Protein AF-A0A947VSR6-F1 (afdb_monomer)

Foldseek 3Di:
DCVVLVDDPVVLVVLVVLPVVLDADADPVRDGDAALLSVLVSNQLSCCCPVVVDDSVVSNVVVVCCCPDPNNVVSVVVSVVSSVVSVVVVVVVVVVVVVCVVVVVVVVVVVVVVVVPDDDPDDDDD

Sequence (126 aa):
MERLLGLGEHVLRYWERELPILSPSRSPFGRREWSASDISLLLRVRHLVKDRGLGLSATMDRLIAERSGSGADAAASLSEVRAALVSAYFESRAIADSLCHRIEPRRIAAHNAITKTEVPLAGSER

Nearest PDB structures (foldseek):
  6jni-assembly4_G  TM=5.208E-01  e=2.216E-01  Pseudomonas putida
  6jyw-assembly1_B  TM=4.648E-01  e=4.182E-01  Pseudomonas putida
  6jyw-assembly1_A  TM=4.952E-01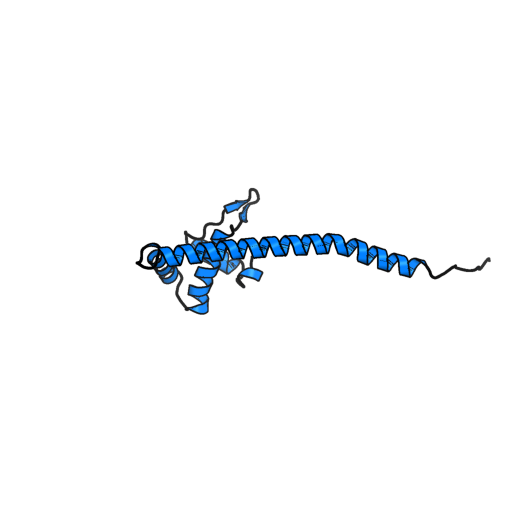  e=8.361E-01  Pseudomonas putida

Secondary structure (DSSP, 8-state):
-HHHHT--HHHHHHHHHH-TT--PEEPTTS-EE--HHHHHHHHHHHIIIIIS---HHHHHHHHHHHHHSTTHHHHHHHHHHHHHHHHHHHHHHHHHHHHHHHHHHHHHHHHHHHHTSS--------

Radius of gyration: 24.83 Å; Cα contacts (8 Å, |Δi|>4): 67; chains: 1; bounding box: 45×28×84 Å

pLDDT: mean 83.17, std 15.63, range [37.41, 95.81]

Mean predicted aligned error: 10.19 Å

Solvent-accessible surface area (backbone atoms only — not comparable to full-atom values): 7389 Å² total; per-residue (Å²): 108,42,85,81,71,76,44,57,69,71,56,53,56,50,45,36,70,77,36,75,88,53,66,61,50,68,44,98,85,72,45,81,42,74,50,44,60,55,49,35,50,49,54,51,50,46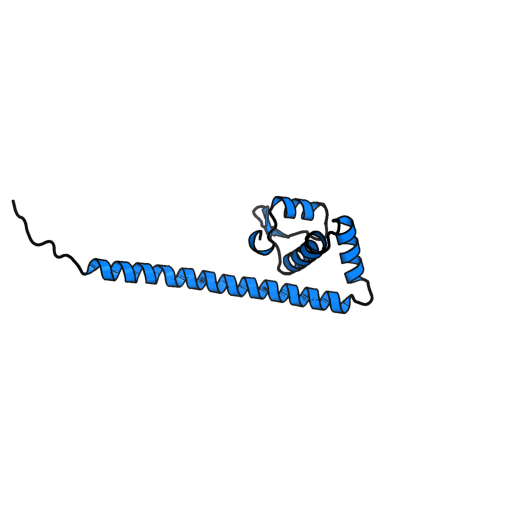,42,38,38,71,76,65,64,38,52,72,68,61,41,50,55,49,58,52,47,43,66,73,42,100,56,18,67,62,47,47,53,52,48,50,54,44,19,52,52,47,44,51,52,52,53,54,47,53,52,51,54,55,48,48,66,64,45,51,64,53,53,54,51,54,54,54,56,64,64,69,75,72,76,85,84,75,81,80,92,131

Structure (mmCIF, N/CA/C/O backbone):
data_AF-A0A947VSR6-F1
#
_entry.id   AF-A0A947VSR6-F1
#
loop_
_atom_site.group_PDB
_atom_site.id
_atom_site.type_symbol
_atom_site.label_atom_id
_atom_site.label_alt_id
_atom_site.label_comp_id
_atom_site.label_asym_id
_atom_site.label_entity_id
_atom_site.label_seq_id
_atom_site.pdbx_PDB_ins_code
_atom_site.Cartn_x
_atom_site.Cartn_y
_atom_site.Cartn_z
_atom_site.occupancy
_atom_site.B_iso_or_equiv
_atom_site.auth_seq_id
_atom_site.auth_comp_id
_atom_site.auth_asym_id
_atom_site.auth_atom_id
_atom_site.pdbx_PDB_model_num
ATOM 1 N N . MET A 1 1 ? 6.342 3.382 -9.872 1.00 79.25 1 MET A N 1
ATOM 2 C CA . MET A 1 1 ? 5.395 3.308 -8.737 1.00 79.25 1 MET A CA 1
ATOM 3 C C . MET A 1 1 ? 3.982 3.729 -9.136 1.00 79.25 1 MET A C 1
ATOM 5 O O . MET A 1 1 ? 3.070 2.927 -8.995 1.00 79.25 1 MET A O 1
ATOM 9 N N . GLU A 1 2 ? 3.807 4.929 -9.701 1.00 81.25 2 GLU A N 1
ATOM 10 C CA . GLU A 1 2 ? 2.506 5.497 -10.106 1.00 81.25 2 GLU A CA 1
ATOM 11 C C . GLU A 1 2 ? 1.637 4.558 -10.951 1.00 81.25 2 GLU A C 1
ATOM 13 O O . GLU A 1 2 ? 0.482 4.342 -10.613 1.00 81.25 2 GLU A O 1
ATOM 18 N N . ARG A 1 3 ? 2.199 3.897 -11.972 1.00 82.12 3 ARG A N 1
ATOM 19 C CA . ARG A 1 3 ? 1.458 2.922 -12.794 1.00 82.12 3 ARG A CA 1
ATOM 20 C C . ARG A 1 3 ? 0.918 1.722 -12.001 1.00 82.12 3 ARG A C 1
ATOM 22 O O . ARG A 1 3 ? -0.134 1.208 -12.349 1.00 82.12 3 ARG A O 1
ATOM 29 N N . LEU A 1 4 ? 1.638 1.259 -10.975 1.00 84.69 4 LEU A N 1
ATOM 30 C CA . LEU A 1 4 ? 1.223 0.093 -10.184 1.00 84.69 4 LEU A CA 1
ATOM 31 C C . LEU A 1 4 ? 0.089 0.451 -9.217 1.00 84.69 4 LEU A C 1
ATOM 33 O O . LEU A 1 4 ? -0.839 -0.326 -9.037 1.00 84.69 4 LEU A O 1
ATOM 37 N N . LEU A 1 5 ? 0.171 1.628 -8.595 1.00 86.31 5 LEU A N 1
ATOM 38 C CA . LEU A 1 5 ? -0.799 2.066 -7.589 1.00 86.31 5 LEU A CA 1
ATOM 39 C C . LEU A 1 5 ? -1.955 2.874 -8.198 1.00 86.31 5 LEU A C 1
ATOM 41 O O . LEU A 1 5 ? -2.997 3.030 -7.566 1.00 86.31 5 LEU A O 1
ATOM 45 N N . GLY A 1 6 ? -1.787 3.414 -9.404 1.00 89.19 6 GLY A N 1
ATOM 46 C CA . GLY A 1 6 ? -2.698 4.405 -9.977 1.00 89.19 6 GLY A CA 1
ATOM 47 C C . GLY A 1 6 ? -2.773 5.684 -9.135 1.00 89.19 6 GLY A C 1
ATOM 48 O O . GLY A 1 6 ? -3.831 6.301 -9.055 1.00 89.19 6 GLY A O 1
ATOM 49 N N . LEU A 1 7 ? -1.685 6.037 -8.440 1.00 89.94 7 LEU A N 1
ATOM 50 C CA . LEU A 1 7 ? -1.602 7.192 -7.543 1.00 89.94 7 LEU A CA 1
ATOM 51 C C . LEU A 1 7 ? -0.467 8.112 -7.987 1.00 89.94 7 LEU A C 1
ATOM 53 O O . LEU A 1 7 ? 0.661 7.650 -8.171 1.00 89.94 7 LEU A O 1
ATOM 57 N N . GLY A 1 8 ? -0.763 9.407 -8.097 1.00 91.69 8 GLY A N 1
ATOM 58 C CA . GLY A 1 8 ? 0.241 10.425 -8.390 1.00 91.69 8 GLY A CA 1
ATOM 59 C C . GLY A 1 8 ? 1.238 10.601 -7.243 1.00 91.69 8 GLY A C 1
ATOM 60 O O . GLY A 1 8 ? 0.925 10.349 -6.076 1.00 91.69 8 GLY A O 1
ATOM 61 N N . GLU A 1 9 ? 2.441 11.085 -7.556 1.00 90.50 9 GLU A N 1
ATOM 62 C CA . GLU A 1 9 ? 3.517 11.235 -6.564 1.00 90.50 9 GLU A CA 1
ATOM 63 C C . GLU A 1 9 ? 3.130 12.156 -5.393 1.00 90.50 9 GLU A C 1
ATOM 65 O O . GLU A 1 9 ? 3.481 11.889 -4.244 1.00 90.50 9 GLU A O 1
ATOM 70 N N . HIS A 1 10 ? 2.356 13.212 -5.664 1.00 92.38 10 HIS A N 1
ATOM 71 C CA . HIS A 1 10 ? 1.871 14.133 -4.634 1.00 92.38 10 HIS A CA 1
ATOM 72 C C . HIS A 1 10 ? 0.986 13.429 -3.591 1.00 92.38 10 HIS A C 1
ATOM 74 O O . HIS A 1 10 ? 1.069 13.756 -2.409 1.00 92.38 10 HIS A O 1
ATOM 80 N N . VAL A 1 11 ? 0.198 12.425 -4.000 1.00 92.81 11 VAL A N 1
ATOM 81 C CA . VAL A 1 11 ? -0.631 11.622 -3.087 1.00 92.81 11 VAL A CA 1
ATOM 82 C C . VAL A 1 11 ? 0.247 10.743 -2.210 1.00 92.81 11 VAL A C 1
ATOM 84 O O . VAL A 1 11 ? 0.040 10.695 -1.005 1.00 92.81 11 VAL A O 1
ATOM 87 N N . LEU A 1 12 ? 1.256 10.088 -2.790 1.00 91.31 12 LEU A N 1
ATOM 88 C CA . LEU A 1 12 ? 2.181 9.245 -2.027 1.00 91.31 12 LEU A CA 1
ATOM 89 C C . LEU A 1 12 ? 2.961 10.059 -0.994 1.00 91.31 12 LEU A C 1
ATOM 91 O O . LEU A 1 12 ? 3.097 9.626 0.142 1.00 91.31 12 LEU A O 1
ATOM 95 N N . ARG A 1 13 ? 3.416 11.259 -1.365 1.00 90.88 13 ARG A N 1
ATOM 96 C CA . ARG A 1 13 ? 4.090 12.186 -0.445 1.00 90.88 13 ARG A CA 1
ATOM 97 C C . ARG A 1 13 ? 3.162 12.668 0.668 1.00 90.88 13 ARG A C 1
ATOM 99 O O . ARG A 1 13 ? 3.595 12.820 1.804 1.00 90.88 13 ARG A O 1
ATOM 106 N N . TYR A 1 14 ? 1.898 12.926 0.340 1.00 92.81 14 TYR A N 1
ATOM 107 C CA . TYR A 1 14 ? 0.894 13.271 1.337 1.00 92.81 14 TYR A CA 1
ATOM 108 C C . TYR A 1 14 ? 0.663 12.106 2.305 1.00 92.81 14 TYR A C 1
ATOM 110 O O . TYR A 1 14 ? 0.720 12.299 3.512 1.00 92.81 14 TYR A O 1
ATOM 118 N N . TRP A 1 15 ? 0.489 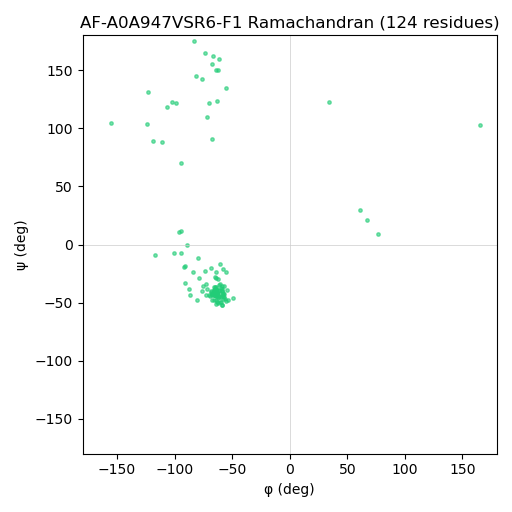10.889 1.792 1.00 93.69 15 TRP A N 1
ATOM 119 C CA . TRP A 1 15 ? 0.278 9.701 2.618 1.00 93.69 15 TRP A CA 1
ATOM 120 C C . TRP A 1 15 ? 1.492 9.350 3.477 1.00 93.69 15 TRP A C 1
ATOM 122 O O . TRP A 1 15 ? 1.296 9.012 4.632 1.00 93.69 15 TRP A O 1
ATOM 132 N N . GLU A 1 16 ? 2.719 9.490 2.968 1.00 91.31 16 GLU A N 1
ATOM 133 C CA . GLU A 1 16 ? 3.965 9.345 3.748 1.00 91.31 16 GLU A CA 1
ATOM 134 C C . GLU A 1 16 ? 3.968 10.265 4.981 1.00 91.31 16 GLU A C 1
ATOM 136 O O . GLU A 1 16 ? 4.396 9.867 6.060 1.00 91.31 16 GLU A O 1
ATOM 141 N N . ARG A 1 17 ? 3.453 11.493 4.842 1.00 91.44 17 ARG A N 1
ATOM 142 C CA . ARG A 1 17 ? 3.383 12.452 5.950 1.00 91.44 17 ARG A CA 1
ATOM 143 C C . ARG A 1 17 ? 2.317 12.090 6.984 1.00 91.44 17 ARG A C 1
ATOM 145 O O . ARG A 1 17 ? 2.567 12.223 8.175 1.00 91.44 17 ARG A O 1
ATOM 152 N N . GLU A 1 18 ? 1.132 11.685 6.535 1.00 92.62 18 GLU A N 1
ATOM 153 C CA . GLU A 1 18 ? -0.007 11.411 7.427 1.00 92.62 18 GLU A CA 1
ATOM 154 C C . GLU A 1 18 ? 0.027 9.998 8.031 1.00 92.62 18 GLU A C 1
ATOM 156 O O . GLU A 1 18 ? -0.583 9.751 9.069 1.00 92.62 18 GLU A O 1
ATOM 161 N N . LEU A 1 19 ? 0.714 9.056 7.381 1.00 90.75 19 LEU A N 1
ATOM 162 C CA . LEU A 1 19 ? 0.802 7.654 7.775 1.00 90.75 19 LEU A CA 1
ATOM 163 C C . LEU A 1 19 ? 2.270 7.306 8.061 1.00 90.75 19 LEU A C 1
ATOM 165 O O . LEU A 1 19 ? 2.957 6.813 7.167 1.00 90.75 19 LEU A O 1
ATOM 169 N N . PRO A 1 20 ? 2.757 7.476 9.305 1.00 86.31 20 PRO A N 1
ATOM 170 C CA . PRO A 1 20 ? 4.152 7.191 9.660 1.00 86.31 20 PRO A CA 1
ATOM 171 C C . PRO A 1 20 ? 4.595 5.747 9.380 1.00 86.31 20 PRO A C 1
ATOM 173 O O . PRO A 1 20 ? 5.784 5.472 9.251 1.00 86.31 20 PRO A O 1
ATOM 176 N N . ILE A 1 21 ? 3.639 4.818 9.271 1.00 88.69 21 ILE A N 1
ATOM 177 C CA . ILE A 1 21 ? 3.885 3.419 8.901 1.00 88.69 21 ILE A CA 1
ATOM 178 C C . ILE A 1 21 ? 4.347 3.257 7.439 1.00 88.69 21 ILE A C 1
ATOM 180 O O . ILE A 1 21 ? 4.937 2.241 7.087 1.00 88.69 21 ILE A O 1
ATOM 184 N N . LEU A 1 22 ? 4.092 4.249 6.581 1.00 87.19 22 LEU A N 1
ATOM 185 C CA . LEU A 1 22 ? 4.547 4.303 5.194 1.00 87.19 22 LEU A CA 1
ATOM 186 C C . LEU A 1 22 ? 5.859 5.091 5.112 1.00 87.19 22 LEU A C 1
ATOM 188 O O . LEU A 1 22 ? 5.889 6.202 4.587 1.00 87.19 22 LEU A O 1
ATOM 192 N N . SER A 1 23 ? 6.942 4.519 5.635 1.00 82.31 23 SER A N 1
ATOM 193 C CA . SER A 1 23 ? 8.268 5.144 5.621 1.00 82.31 23 SER A CA 1
ATOM 194 C C . SER A 1 23 ? 9.205 4.383 4.674 1.00 82.31 23 SER A C 1
ATOM 196 O O . SER A 1 23 ? 9.872 3.441 5.110 1.00 82.31 23 SER A O 1
ATOM 198 N N . PRO A 1 24 ? 9.237 4.725 3.368 1.00 85.75 24 PRO A N 1
ATOM 199 C CA . PRO A 1 24 ? 10.140 4.075 2.425 1.00 85.75 24 PRO A CA 1
ATOM 200 C C . PRO A 1 24 ? 11.599 4.355 2.784 1.00 85.75 24 PRO A C 1
ATOM 202 O O . PRO A 1 24 ? 11.946 5.436 3.273 1.00 85.75 24 PRO A O 1
ATOM 205 N N . SER A 1 25 ? 12.476 3.411 2.447 1.00 85.56 25 SER A N 1
ATOM 206 C CA . SER A 1 25 ? 13.914 3.645 2.536 1.00 85.56 25 SER A CA 1
ATOM 207 C C . SER A 1 25 ? 14.326 4.783 1.598 1.00 85.56 25 SER A C 1
ATOM 209 O O . SER A 1 25 ? 13.714 5.027 0.551 1.00 85.56 25 SER A O 1
ATOM 211 N N . ARG A 1 26 ? 15.382 5.506 1.970 1.00 86.19 26 ARG A N 1
ATOM 212 C CA . ARG A 1 26 ? 15.967 6.548 1.125 1.00 86.19 26 ARG A CA 1
ATOM 213 C C . ARG A 1 26 ? 17.228 6.002 0.479 1.00 86.19 26 ARG A C 1
ATOM 215 O O . ARG A 1 26 ? 18.161 5.611 1.173 1.00 86.19 26 ARG A O 1
ATOM 222 N N . SER A 1 27 ? 17.260 6.027 -0.850 1.00 89.00 27 SER A N 1
ATOM 223 C CA . SER A 1 27 ? 18.488 5.760 -1.601 1.00 89.00 27 SER A CA 1
ATOM 224 C C . SER A 1 27 ? 19.571 6.800 -1.260 1.00 89.00 27 SER A C 1
ATOM 226 O O . SER A 1 27 ? 19.237 7.923 -0.857 1.00 89.00 27 SER A O 1
ATOM 228 N N . PRO A 1 28 ? 20.859 6.505 -1.518 1.00 86.81 28 PRO A N 1
ATOM 229 C CA . PRO A 1 28 ? 21.955 7.467 -1.349 1.00 86.81 28 PRO A CA 1
ATOM 230 C C . PRO A 1 28 ? 21.759 8.785 -2.118 1.00 86.81 28 PRO A C 1
ATOM 232 O O . PRO A 1 28 ? 22.289 9.820 -1.731 1.00 86.81 28 PRO A O 1
ATOM 235 N N . PHE A 1 29 ? 20.959 8.763 -3.188 1.00 89.31 29 PHE A N 1
ATOM 236 C CA . PHE A 1 29 ? 20.641 9.923 -4.027 1.00 89.31 29 PHE A CA 1
ATOM 237 C C . PHE A 1 29 ? 19.341 10.639 -3.616 1.00 89.31 29 PHE A C 1
ATOM 239 O O . PHE A 1 29 ? 18.808 11.442 -4.381 1.00 89.31 29 PHE A O 1
ATOM 246 N N . GLY A 1 30 ? 18.777 10.316 -2.447 1.00 85.00 30 GLY A N 1
ATOM 247 C CA . GLY A 1 30 ? 17.579 10.968 -1.905 1.00 85.00 30 GLY A CA 1
ATOM 248 C C . GLY A 1 30 ? 16.255 10.546 -2.554 1.00 85.00 30 GLY A C 1
ATOM 249 O O . GLY A 1 30 ? 15.214 11.140 -2.277 1.00 85.00 30 GLY A O 1
ATOM 250 N N . ARG A 1 31 ? 16.257 9.519 -3.412 1.00 87.25 31 ARG A N 1
ATOM 251 C CA . ARG A 1 31 ? 15.031 8.942 -3.994 1.00 87.25 31 ARG A CA 1
ATOM 252 C C . ARG A 1 31 ? 14.372 7.963 -3.023 1.00 87.25 31 ARG A C 1
ATOM 254 O O . ARG A 1 31 ? 15.081 7.237 -2.328 1.00 87.25 31 ARG A O 1
ATOM 261 N N . ARG A 1 32 ? 13.033 7.925 -3.023 1.00 90.12 32 ARG A N 1
ATOM 262 C CA . ARG A 1 32 ? 12.231 6.948 -2.266 1.00 90.12 32 ARG A CA 1
ATOM 263 C C . ARG A 1 32 ? 12.381 5.563 -2.889 1.00 90.12 32 ARG A C 1
ATOM 265 O O . ARG A 1 32 ? 12.033 5.385 -4.058 1.00 90.12 32 ARG A O 1
ATOM 272 N N . GLU A 1 33 ? 12.842 4.607 -2.101 1.00 89.56 33 GLU A N 1
ATOM 273 C CA . GLU A 1 33 ? 12.875 3.192 -2.447 1.00 89.56 33 GLU A CA 1
ATOM 274 C C . GLU A 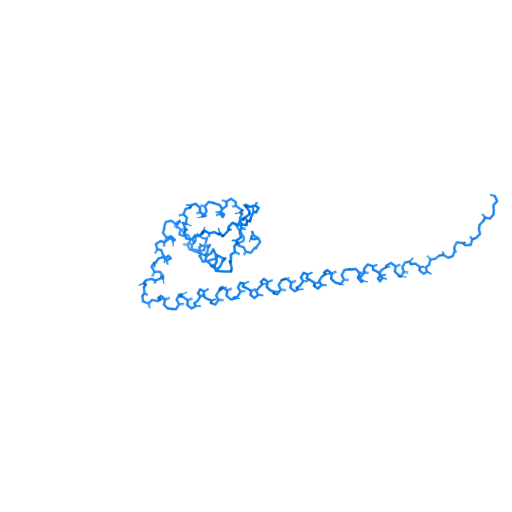1 33 ? 11.797 2.457 -1.661 1.00 89.56 33 GLU A C 1
ATOM 276 O O . GLU A 1 33 ? 11.787 2.441 -0.432 1.00 89.56 33 GLU A O 1
ATOM 281 N N . TRP A 1 34 ? 10.862 1.871 -2.403 1.00 90.00 34 TRP A N 1
ATOM 282 C CA . TRP A 1 34 ? 9.747 1.122 -1.847 1.00 90.00 34 TR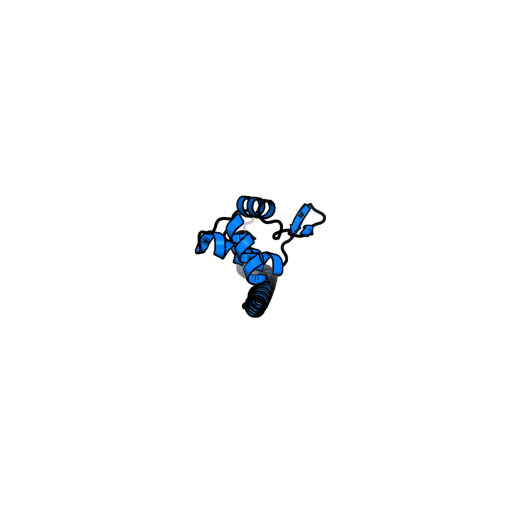P A CA 1
ATOM 283 C C . TRP A 1 34 ? 10.075 -0.366 -1.897 1.00 90.00 34 TRP A C 1
ATOM 285 O O . TRP A 1 34 ? 10.306 -0.908 -2.981 1.00 90.00 34 TRP A O 1
ATOM 295 N N . SER A 1 35 ? 10.070 -1.028 -0.743 1.00 91.00 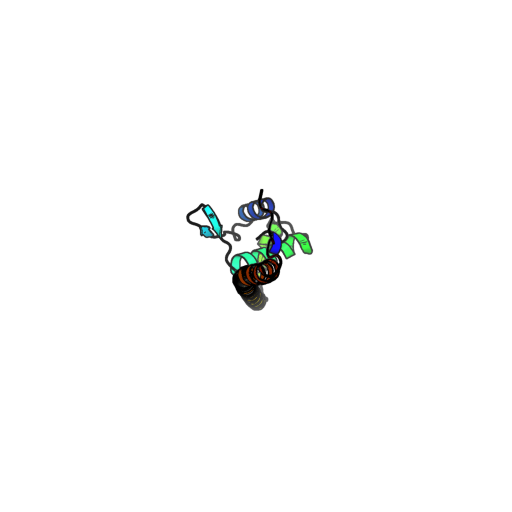35 SER A N 1
ATOM 296 C CA . SER A 1 35 ? 10.168 -2.485 -0.676 1.00 91.00 35 SER A CA 1
ATOM 297 C C . SER A 1 35 ? 8.855 -3.145 -1.111 1.00 91.00 35 SER A C 1
ATOM 299 O O . SER A 1 35 ? 7.795 -2.513 -1.145 1.00 91.00 35 SER A O 1
ATOM 301 N N . ALA A 1 36 ? 8.889 -4.447 -1.407 1.00 90.50 36 ALA A N 1
ATOM 302 C CA . ALA A 1 36 ? 7.671 -5.207 -1.703 1.00 90.50 36 ALA A CA 1
ATOM 303 C C . ALA A 1 36 ? 6.649 -5.133 -0.549 1.00 90.50 36 ALA A C 1
ATOM 305 O O . ALA A 1 36 ? 5.444 -5.027 -0.794 1.00 90.50 36 ALA A O 1
ATOM 306 N N . SER A 1 37 ? 7.129 -5.111 0.698 1.00 90.81 37 SER A N 1
ATOM 307 C CA . SER A 1 37 ? 6.304 -4.942 1.897 1.00 90.81 37 SER A CA 1
ATOM 308 C C . SER A 1 37 ? 5.657 -3.560 1.962 1.00 90.81 37 SER A C 1
ATOM 310 O O . SER A 1 37 ? 4.455 -3.465 2.219 1.00 90.81 37 SER A O 1
ATOM 312 N N . ASP A 1 38 ? 6.402 -2.496 1.650 1.00 92.62 38 ASP A N 1
ATOM 313 C CA . ASP A 1 38 ? 5.846 -1.137 1.640 1.00 92.62 38 ASP A CA 1
ATOM 314 C C 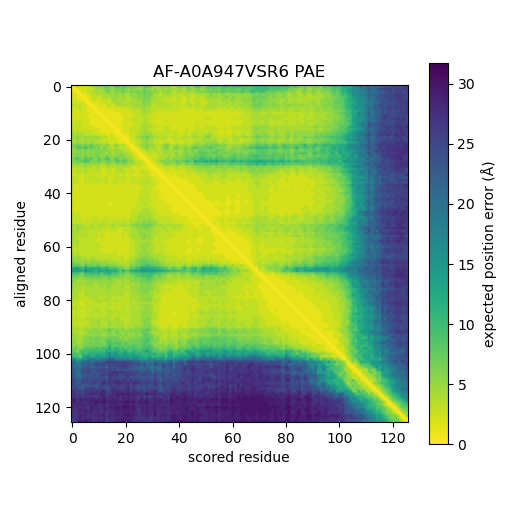. ASP A 1 38 ? 4.781 -0.987 0.551 1.00 92.62 38 ASP A C 1
ATOM 316 O O . ASP A 1 38 ? 3.739 -0.369 0.757 1.00 92.62 38 ASP A O 1
ATOM 320 N N . ILE A 1 39 ? 5.006 -1.602 -0.612 1.00 92.56 39 ILE A N 1
ATOM 321 C CA . ILE A 1 39 ? 4.056 -1.596 -1.729 1.00 92.56 39 ILE A CA 1
ATOM 322 C C . ILE A 1 39 ? 2.802 -2.401 -1.376 1.00 92.56 39 ILE A C 1
ATOM 324 O O . ILE A 1 39 ? 1.689 -1.963 -1.669 1.00 92.56 39 ILE A O 1
ATOM 328 N N . SER A 1 40 ? 2.957 -3.551 -0.715 1.00 93.00 40 SER A N 1
ATOM 329 C CA . SER A 1 40 ? 1.840 -4.344 -0.186 1.00 93.00 40 SER A CA 1
ATOM 330 C C . SER A 1 40 ? 0.979 -3.514 0.774 1.00 93.00 40 SER A C 1
ATOM 332 O O . SER A 1 40 ? -0.251 -3.484 0.645 1.00 93.00 40 SER A O 1
ATOM 334 N N . LEU A 1 41 ? 1.618 -2.767 1.677 1.00 93.50 41 LEU A N 1
ATOM 335 C CA . LEU A 1 41 ? 0.936 -1.879 2.612 1.00 93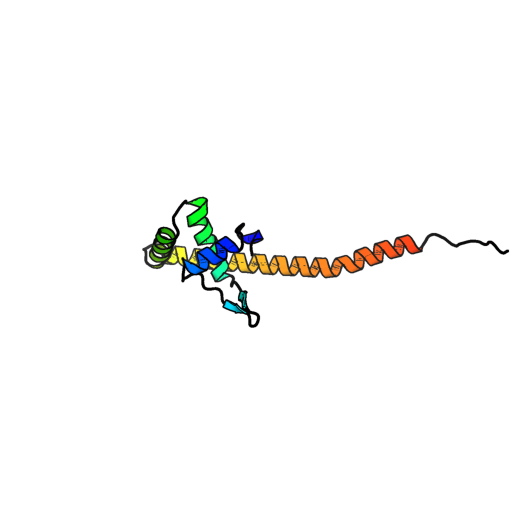.50 41 LEU A CA 1
ATOM 336 C C . LEU A 1 41 ? 0.264 -0.696 1.900 1.00 93.50 41 LEU A C 1
ATOM 338 O O . LEU A 1 41 ? -0.899 -0.403 2.173 1.00 93.50 41 LEU A O 1
ATOM 342 N N . LEU A 1 42 ? 0.933 -0.067 0.931 1.00 94.19 42 LEU A N 1
ATOM 343 C CA . LEU A 1 42 ? 0.359 0.995 0.097 1.00 94.19 42 LEU A CA 1
ATOM 344 C C . LEU A 1 42 ? -0.880 0.531 -0.670 1.00 94.19 42 LEU A C 1
ATOM 346 O O . LEU A 1 42 ? -1.857 1.272 -0.764 1.00 94.19 42 LEU A O 1
ATOM 350 N N . LEU A 1 43 ? -0.871 -0.693 -1.203 1.00 93.69 43 LEU A N 1
ATOM 351 C CA . LEU A 1 43 ? -2.037 -1.286 -1.858 1.00 93.69 43 LEU A CA 1
ATOM 352 C C . LEU A 1 43 ? -3.197 -1.468 -0.874 1.00 93.69 43 LEU A C 1
ATOM 354 O O . LEU A 1 43 ? -4.348 -1.204 -1.231 1.00 93.69 43 LEU A O 1
ATOM 358 N N . ARG A 1 44 ? -2.909 -1.864 0.375 1.00 94.44 44 ARG A N 1
ATOM 359 C CA . ARG A 1 44 ? -3.926 -1.964 1.429 1.00 94.44 44 ARG A CA 1
ATOM 360 C C . ARG A 1 44 ? -4.493 -0.594 1.795 1.00 94.44 44 ARG A C 1
ATOM 362 O O . ARG A 1 44 ? -5.711 -0.442 1.810 1.00 94.44 44 ARG A O 1
ATOM 369 N N . VAL A 1 45 ? -3.639 0.402 2.018 1.00 94.75 45 VAL A N 1
ATOM 370 C CA . VAL A 1 45 ? -4.045 1.793 2.290 1.00 94.75 45 VAL A CA 1
ATOM 371 C C . VAL A 1 45 ? -4.893 2.334 1.144 1.00 94.75 45 VAL A C 1
ATOM 373 O O . VAL A 1 45 ? -5.973 2.867 1.375 1.00 94.75 45 VAL A O 1
ATOM 376 N N . ARG A 1 46 ? -4.462 2.131 -0.106 1.00 94.88 46 ARG A N 1
ATOM 377 C CA . ARG A 1 46 ? -5.221 2.534 -1.293 1.00 94.88 46 ARG A CA 1
ATOM 378 C C . ARG A 1 46 ? -6.612 1.929 -1.300 1.00 94.88 46 ARG A C 1
ATOM 380 O O . ARG A 1 46 ? -7.564 2.657 -1.545 1.00 94.88 46 ARG A O 1
ATOM 387 N N . HIS A 1 47 ? -6.732 0.635 -1.029 1.00 94.31 47 HIS A N 1
ATOM 388 C CA . HIS A 1 47 ? -8.032 -0.019 -0.959 1.00 94.31 47 HIS A CA 1
ATOM 389 C C . HIS A 1 47 ? -8.926 0.607 0.121 1.00 94.31 47 HIS A C 1
ATOM 391 O O . HIS A 1 47 ? -10.086 0.920 -0.129 1.00 94.31 47 HIS A O 1
ATOM 397 N N . LEU A 1 48 ? -8.377 0.857 1.310 1.00 95.44 48 LEU A N 1
ATOM 398 C CA . LEU A 1 48 ? -9.119 1.467 2.414 1.00 95.44 48 LEU A CA 1
ATOM 399 C C . LEU A 1 48 ? -9.569 2.904 2.090 1.00 95.44 48 LEU A C 1
ATOM 401 O O . LEU A 1 48 ? -10.715 3.264 2.345 1.00 95.44 48 LEU A O 1
ATOM 405 N N . VAL A 1 49 ? -8.715 3.705 1.460 1.00 94.69 49 VAL A N 1
ATOM 406 C CA . VAL A 1 49 ? -9.024 5.109 1.157 1.00 94.69 49 VAL A CA 1
ATOM 407 C C . VAL A 1 49 ? -9.902 5.255 -0.087 1.00 94.69 49 VAL A C 1
ATOM 409 O O . VAL A 1 49 ? -10.886 5.988 -0.068 1.00 94.69 49 VAL A O 1
ATOM 412 N N . LYS A 1 50 ? -9.556 4.585 -1.191 1.00 93.06 50 LYS A N 1
ATOM 413 C CA . LYS A 1 50 ? -10.231 4.754 -2.489 1.00 93.06 50 LYS A CA 1
ATOM 414 C C . LYS A 1 50 ? -11.450 3.858 -2.646 1.00 93.06 50 LYS A C 1
ATOM 416 O O . LYS A 1 50 ? -12.474 4.341 -3.112 1.00 93.06 50 LYS A O 1
ATOM 421 N N . ASP A 1 51 ? -11.346 2.593 -2.248 1.00 93.31 51 ASP A N 1
ATOM 422 C CA . ASP A 1 51 ? -12.420 1.622 -2.485 1.00 93.31 51 ASP A CA 1
ATOM 423 C C . ASP A 1 51 ? -13.409 1.587 -1.310 1.00 93.31 51 ASP A C 1
ATOM 425 O O . ASP A 1 51 ? -14.601 1.367 -1.507 1.00 93.31 51 ASP A O 1
ATOM 429 N N . ARG A 1 52 ? -12.934 1.814 -0.076 1.00 94.44 52 ARG A N 1
ATOM 430 C CA . ARG A 1 52 ? -13.775 1.825 1.139 1.00 94.44 52 ARG A CA 1
ATOM 431 C C . ARG A 1 52 ? -14.139 3.232 1.620 1.00 94.44 52 ARG A C 1
ATOM 433 O O . ARG A 1 52 ? -14.953 3.347 2.530 1.00 94.44 52 ARG A O 1
ATOM 440 N N . GLY A 1 53 ? -13.561 4.278 1.027 1.00 94.75 53 GLY A N 1
ATOM 441 C CA . GLY A 1 53 ? -13.871 5.674 1.353 1.00 94.75 53 GLY A CA 1
ATOM 442 C C . GLY A 1 53 ? -13.434 6.113 2.754 1.00 94.75 53 GLY A C 1
ATOM 443 O O . GLY A 1 53 ? -13.984 7.074 3.287 1.00 94.75 53 GLY A O 1
ATOM 444 N N . LEU A 1 54 ? -12.482 5.412 3.379 1.00 95.25 54 LEU A N 1
ATOM 445 C CA . LEU A 1 54 ? -11.999 5.769 4.711 1.00 95.25 54 LEU A CA 1
ATOM 446 C C . LEU A 1 54 ? -11.061 6.980 4.652 1.00 95.25 54 LEU A C 1
ATOM 448 O O . LEU A 1 54 ? -10.218 7.104 3.763 1.00 95.25 54 LEU A O 1
ATOM 452 N N . GLY A 1 55 ? -11.164 7.852 5.657 1.00 95.44 55 GLY A N 1
ATOM 453 C CA . GLY A 1 55 ? -10.160 8.888 5.902 1.00 95.44 55 GLY A CA 1
ATOM 454 C C . GLY A 1 55 ? -8.816 8.286 6.329 1.00 95.44 55 GLY A C 1
ATOM 455 O O . GLY A 1 55 ? -8.748 7.137 6.770 1.00 95.44 55 GLY A O 1
ATOM 456 N N . LEU A 1 56 ? -7.732 9.061 6.232 1.00 93.31 56 LEU A N 1
ATOM 457 C CA . LEU A 1 56 ? -6.382 8.571 6.552 1.00 93.31 56 LEU A CA 1
ATOM 458 C C . LEU A 1 56 ? -6.218 8.186 8.031 1.00 93.31 56 LEU A C 1
ATOM 460 O O . LEU A 1 56 ? -5.635 7.144 8.317 1.00 93.31 56 LEU A O 1
ATOM 464 N N . SER A 1 57 ? -6.810 8.946 8.956 1.00 93.38 57 SER A N 1
ATOM 465 C CA . SER A 1 57 ? -6.821 8.596 10.386 1.00 93.38 57 SER A CA 1
ATOM 466 C C . SER A 1 57 ? -7.565 7.278 10.644 1.00 93.38 57 SER A C 1
ATOM 468 O O . SER A 1 57 ? -6.983 6.354 11.201 1.00 93.38 57 SER A O 1
ATOM 470 N N . ALA A 1 58 ? -8.786 7.122 10.120 1.00 94.06 58 ALA A N 1
ATOM 471 C CA . ALA A 1 58 ? -9.539 5.868 10.241 1.00 94.06 58 ALA A CA 1
ATOM 472 C C . ALA A 1 58 ? -8.831 4.681 9.558 1.00 94.06 58 ALA A C 1
ATOM 474 O O . ALA A 1 58 ? -8.965 3.532 9.979 1.00 94.06 58 ALA A O 1
ATOM 475 N N . THR A 1 59 ? -8.063 4.951 8.500 1.00 95.81 59 THR A N 1
ATOM 476 C CA . THR A 1 59 ? -7.229 3.948 7.831 1.00 95.81 59 THR A CA 1
ATOM 477 C C . THR A 1 59 ? -6.106 3.466 8.751 1.00 95.81 59 THR A C 1
ATOM 479 O O . THR A 1 59 ? -5.900 2.257 8.830 1.00 95.81 59 THR A O 1
ATOM 482 N N . MET A 1 60 ? -5.424 4.358 9.484 1.00 93.56 60 MET A N 1
ATOM 483 C CA . MET A 1 60 ? -4.443 3.957 10.509 1.00 93.56 60 MET A CA 1
ATOM 484 C C . MET A 1 60 ? -5.074 3.083 11.580 1.00 93.56 60 MET A C 1
ATOM 486 O O . MET A 1 60 ? -4.579 1.985 11.828 1.00 93.56 60 MET A O 1
ATOM 490 N N . ASP A 1 61 ? -6.184 3.532 12.165 1.00 93.31 61 ASP A N 1
ATOM 491 C CA . ASP A 1 61 ? -6.859 2.790 13.232 1.00 93.31 61 ASP A CA 1
ATOM 492 C C . ASP A 1 61 ? -7.263 1.396 12.751 1.00 93.31 61 ASP A C 1
ATOM 494 O O . ASP A 1 61 ? -7.083 0.397 13.451 1.00 93.31 61 ASP A O 1
ATOM 498 N N . ARG A 1 62 ? -7.732 1.301 11.500 1.00 93.69 62 ARG A N 1
ATOM 499 C CA . ARG A 1 62 ? -8.069 0.023 10.879 1.00 93.69 62 ARG A CA 1
ATOM 500 C C . ARG A 1 62 ? -6.850 -0.876 10.686 1.00 93.69 62 ARG A C 1
ATOM 502 O O . ARG A 1 62 ? -6.948 -2.070 10.956 1.00 93.69 62 ARG A O 1
ATOM 509 N N . LEU A 1 63 ? -5.725 -0.334 10.222 1.00 92.38 63 LEU A N 1
ATOM 510 C CA . LEU A 1 63 ? -4.485 -1.095 10.044 1.00 92.38 63 LEU A CA 1
ATOM 511 C C . LEU A 1 63 ? -3.927 -1.605 11.378 1.00 92.38 63 LEU A C 1
ATOM 513 O O . LEU A 1 63 ? -3.410 -2.719 11.434 1.00 92.38 63 LEU A O 1
ATOM 517 N N . ILE A 1 64 ? -4.048 -0.815 12.447 1.00 91.44 64 ILE A N 1
ATOM 518 C CA . ILE A 1 64 ? -3.659 -1.219 13.804 1.00 91.44 64 ILE A CA 1
ATOM 519 C C . ILE A 1 64 ? -4.589 -2.330 14.300 1.00 91.44 64 ILE A C 1
ATOM 521 O O . ILE A 1 64 ? -4.119 -3.380 14.734 1.00 91.44 64 ILE A O 1
ATOM 525 N N . ALA A 1 65 ? -5.905 -2.157 14.155 1.00 91.00 65 ALA A N 1
ATOM 526 C CA . ALA A 1 65 ? -6.885 -3.167 14.546 1.00 91.00 65 ALA A CA 1
ATOM 527 C C . ALA A 1 65 ? -6.690 -4.501 13.800 1.00 91.00 65 ALA A C 1
ATOM 529 O O . ALA A 1 65 ? -6.836 -5.567 14.395 1.00 91.00 65 ALA A O 1
ATOM 530 N N . GLU A 1 66 ? -6.312 -4.459 12.517 1.00 90.75 66 GLU A N 1
ATOM 531 C CA . GLU A 1 66 ? -5.991 -5.652 11.720 1.00 90.75 66 GLU A CA 1
ATOM 532 C C . GLU A 1 66 ? -4.765 -6.413 12.241 1.00 90.75 66 GLU A C 1
ATOM 534 O O . GLU A 1 66 ? -4.676 -7.613 12.012 1.00 90.75 66 GLU A O 1
ATOM 539 N N . ARG A 1 67 ? -3.852 -5.758 12.970 1.00 86.75 67 ARG A N 1
ATOM 540 C CA . ARG A 1 67 ? -2.670 -6.399 13.569 1.00 86.75 67 ARG A CA 1
ATOM 541 C C . ARG A 1 67 ? -2.893 -6.924 14.986 1.00 86.75 67 ARG A C 1
ATOM 543 O O . ARG A 1 67 ? -2.099 -7.737 15.441 1.00 86.75 67 ARG A O 1
ATOM 550 N N . SER A 1 68 ? -3.927 -6.461 15.685 1.00 87.50 68 SER A N 1
ATOM 551 C CA . SER A 1 68 ? -4.158 -6.791 17.103 1.00 87.50 68 SER A CA 1
ATOM 552 C C . SER A 1 68 ? -5.453 -7.569 17.367 1.00 87.50 68 SER A C 1
ATOM 554 O O . SER A 1 68 ? -5.680 -8.006 18.491 1.00 87.50 68 SER A O 1
ATOM 556 N N . GLY A 1 69 ? -6.324 -7.724 16.367 1.00 87.69 69 GLY A N 1
ATOM 557 C CA . GLY A 1 69 ? -7.596 -8.436 16.505 1.00 87.69 69 GLY A CA 1
ATOM 558 C C . GLY A 1 69 ? -7.487 -9.958 16.360 1.00 87.69 69 GLY A C 1
ATOM 559 O O . GLY A 1 69 ? -6.460 -10.500 15.969 1.00 87.69 69 GLY A O 1
ATOM 560 N N . SER A 1 70 ? -8.602 -10.660 16.579 1.00 82.62 70 SER A N 1
ATOM 561 C CA . SER A 1 70 ? -8.706 -12.122 16.412 1.00 82.62 70 SER A CA 1
ATOM 562 C C . SER A 1 70 ? -8.418 -12.625 14.988 1.00 82.62 70 SER A C 1
ATOM 564 O O . SER A 1 70 ? -8.172 -13.809 14.792 1.00 82.62 70 SER A O 1
ATOM 566 N N . GLY A 1 71 ? -8.438 -11.736 13.991 1.00 87.31 71 GLY A N 1
ATOM 567 C CA . GLY A 1 71 ? -8.062 -12.025 12.605 1.00 87.31 71 GLY A CA 1
ATOM 568 C C . GLY A 1 71 ? -6.619 -11.658 12.244 1.00 87.31 71 GLY A C 1
ATOM 569 O O . GLY A 1 71 ? -6.307 -11.635 11.054 1.00 87.31 71 GLY A O 1
ATOM 570 N N . ALA A 1 72 ? -5.767 -11.330 13.222 1.00 89.56 72 ALA A N 1
ATOM 571 C CA . ALA A 1 72 ? -4.410 -10.840 12.977 1.00 89.56 72 ALA A CA 1
ATOM 572 C C . ALA A 1 72 ? -3.551 -11.831 12.185 1.00 89.56 72 ALA A C 1
ATOM 574 O O . ALA A 1 72 ? -2.907 -11.424 11.221 1.00 89.56 72 ALA A O 1
ATOM 575 N N . ASP A 1 73 ? -3.611 -13.123 12.513 1.00 89.81 73 ASP A N 1
ATOM 576 C CA . ASP A 1 73 ? -2.837 -14.151 11.807 1.00 89.81 73 ASP A CA 1
ATOM 577 C C . ASP A 1 73 ? -3.243 -14.245 10.331 1.00 89.81 73 ASP A C 1
ATOM 579 O O . ASP A 1 73 ? -2.401 -14.196 9.438 1.00 89.81 73 ASP A O 1
ATOM 583 N N . ALA A 1 74 ? -4.549 -14.273 10.048 1.00 90.44 74 ALA A N 1
ATOM 584 C CA . ALA A 1 74 ? -5.052 -14.288 8.676 1.00 90.44 74 ALA A CA 1
ATOM 585 C C . ALA A 1 74 ? -4.684 -13.003 7.909 1.00 90.44 74 ALA A C 1
ATOM 587 O O . ALA A 1 74 ? -4.341 -13.053 6.724 1.00 90.44 74 ALA A O 1
ATOM 588 N N . ALA A 1 75 ? -4.733 -11.844 8.575 1.00 88.69 75 ALA A N 1
ATOM 589 C CA . ALA A 1 75 ? -4.320 -10.572 7.991 1.00 88.69 75 ALA A CA 1
ATOM 590 C C . ALA A 1 75 ? -2.809 -10.540 7.697 1.00 88.69 75 ALA A C 1
ATOM 592 O O . ALA A 1 75 ? -2.406 -10.035 6.644 1.00 88.69 75 ALA A O 1
ATOM 593 N N . ALA A 1 76 ? -1.988 -11.115 8.580 1.00 89.62 76 ALA A N 1
ATOM 594 C CA . ALA A 1 76 ? -0.549 -11.261 8.397 1.00 89.62 76 ALA A CA 1
ATOM 595 C C . ALA A 1 76 ? -0.234 -12.175 7.207 1.00 89.62 76 ALA A C 1
ATOM 597 O O . ALA A 1 76 ? 0.444 -11.731 6.279 1.00 89.62 76 ALA A O 1
ATOM 598 N N . SER A 1 77 ? -0.826 -13.374 7.144 1.00 92.69 77 SER A N 1
ATOM 599 C CA . SER A 1 77 ? -0.656 -14.286 6.004 1.00 92.69 77 SER A CA 1
ATOM 600 C C . SER A 1 77 ? -1.083 -13.640 4.684 1.00 92.69 77 SER A C 1
ATOM 602 O O . SER A 1 77 ? -0.389 -13.740 3.674 1.00 92.69 77 SER A O 1
ATOM 604 N N . LEU A 1 78 ? -2.198 -12.902 4.670 1.00 93.00 78 LEU A N 1
ATOM 605 C CA . LEU A 1 78 ? -2.629 -12.177 3.474 1.00 93.00 78 LEU A CA 1
ATOM 606 C C . LEU A 1 78 ? -1.645 -11.059 3.085 1.00 93.00 78 LEU A C 1
ATOM 608 O O . LEU A 1 78 ? -1.456 -10.779 1.898 1.00 93.00 78 LEU A O 1
ATOM 612 N N . SER A 1 79 ? -1.045 -10.383 4.066 1.00 91.38 79 SER A N 1
ATOM 613 C CA . SER A 1 79 ? -0.012 -9.371 3.832 1.00 91.38 79 SER A CA 1
ATOM 614 C C . SER A 1 79 ? 1.251 -9.977 3.222 1.00 91.38 79 SER A C 1
ATOM 616 O O . SER A 1 79 ? 1.798 -9.395 2.281 1.00 91.38 79 SER A O 1
ATOM 618 N N . GLU A 1 80 ? 1.674 -11.144 3.706 1.00 92.44 80 GLU A N 1
ATOM 619 C CA . GLU A 1 80 ? 2.810 -11.904 3.176 1.00 92.44 80 GLU A CA 1
ATOM 620 C C . GLU A 1 80 ? 2.561 -12.360 1.739 1.00 92.44 80 GLU A C 1
ATOM 622 O O . GLU A 1 80 ? 3.368 -12.073 0.856 1.00 92.44 80 GLU A O 1
ATOM 627 N N . VAL A 1 81 ? 1.402 -12.970 1.465 1.00 95.50 81 VAL A N 1
ATOM 628 C CA . VAL A 1 81 ? 1.023 -13.383 0.104 1.00 95.50 81 VAL A CA 1
ATOM 629 C C . VAL A 1 81 ? 1.015 -12.184 -0.843 1.00 95.50 81 VAL A C 1
ATOM 631 O O . VAL A 1 81 ? 1.533 -12.264 -1.956 1.00 95.50 81 VAL A O 1
ATOM 634 N N . ARG A 1 82 ? 0.483 -11.035 -0.410 1.00 94.44 82 ARG A N 1
ATOM 635 C CA . ARG A 1 82 ? 0.501 -9.813 -1.225 1.00 94.44 82 ARG A CA 1
ATOM 636 C C . ARG A 1 82 ? 1.925 -9.324 -1.493 1.00 94.44 82 ARG A C 1
ATOM 638 O O . ARG A 1 82 ? 2.208 -8.941 -2.623 1.00 94.44 82 ARG A O 1
ATOM 645 N N . ALA A 1 83 ? 2.814 -9.350 -0.500 1.00 92.88 83 ALA A N 1
ATOM 646 C CA . ALA A 1 83 ? 4.214 -8.970 -0.689 1.00 92.88 83 ALA A CA 1
ATOM 647 C C . ALA A 1 83 ? 4.931 -9.917 -1.669 1.00 92.88 83 ALA A C 1
ATOM 649 O O . ALA A 1 83 ? 5.622 -9.448 -2.574 1.00 92.88 83 ALA A O 1
ATOM 650 N N . ALA A 1 84 ? 4.695 -11.228 -1.560 1.00 94.31 84 ALA A N 1
ATOM 651 C CA . ALA A 1 84 ? 5.236 -12.224 -2.482 1.00 94.31 84 ALA A CA 1
ATOM 652 C C . ALA A 1 84 ? 4.746 -12.002 -3.924 1.00 94.31 84 ALA A C 1
ATOM 654 O O . ALA A 1 84 ? 5.547 -11.999 -4.857 1.00 94.31 84 ALA A O 1
ATOM 655 N N . LEU A 1 85 ? 3.450 -11.726 -4.113 1.00 94.81 85 LEU A N 1
ATOM 656 C CA . LEU A 1 85 ? 2.884 -11.402 -5.428 1.00 94.81 85 LEU A CA 1
ATOM 657 C C . LEU A 1 85 ? 3.494 -10.133 -6.028 1.00 94.81 85 LEU A C 1
ATOM 659 O O . LEU A 1 85 ? 3.749 -10.077 -7.230 1.00 94.81 85 LEU A O 1
ATOM 663 N N . VAL A 1 86 ? 3.739 -9.117 -5.200 1.00 93.69 86 VAL A N 1
ATOM 664 C CA . VAL A 1 86 ? 4.405 -7.889 -5.640 1.00 93.69 86 VAL A CA 1
ATOM 665 C C . VAL A 1 86 ? 5.835 -8.187 -6.101 1.00 93.69 86 VAL A C 1
ATOM 667 O O . VAL A 1 86 ? 6.218 -7.717 -7.172 1.00 93.69 86 VAL A O 1
ATOM 670 N N . SER A 1 87 ? 6.596 -8.997 -5.355 1.00 93.31 87 SER A N 1
ATOM 671 C CA . SER A 1 87 ? 7.943 -9.428 -5.764 1.00 93.31 87 SER A CA 1
ATOM 672 C C . SER A 1 87 ? 7.914 -10.167 -7.102 1.00 93.31 87 SER A C 1
ATOM 674 O O . SER A 1 87 ? 8.571 -9.745 -8.052 1.00 93.31 87 SER A O 1
ATOM 676 N N . ALA A 1 88 ? 7.054 -11.183 -7.224 1.00 94.06 88 ALA A N 1
ATOM 677 C CA . ALA A 1 88 ? 6.908 -11.974 -8.444 1.00 94.06 88 ALA A CA 1
ATOM 678 C C . ALA A 1 88 ? 6.509 -11.118 -9.662 1.00 94.06 88 ALA A C 1
ATOM 680 O O . ALA A 1 88 ? 7.015 -11.321 -10.767 1.00 94.06 88 ALA A O 1
ATOM 681 N N . TYR A 1 89 ? 5.636 -10.121 -9.475 1.00 92.50 89 TYR A N 1
ATOM 682 C CA . TYR A 1 89 ? 5.291 -9.164 -10.529 1.00 92.50 89 TYR A CA 1
ATOM 683 C C . TYR A 1 89 ? 6.514 -8.363 -11.001 1.00 92.50 89 TYR A C 1
ATOM 685 O O . TYR A 1 89 ? 6.716 -8.202 -12.208 1.00 92.50 89 TYR A O 1
ATOM 693 N N . PHE A 1 90 ? 7.338 -7.861 -10.076 1.00 91.88 90 PHE A N 1
ATOM 694 C CA . PHE A 1 90 ? 8.539 -7.106 -10.438 1.00 91.88 90 PHE A CA 1
ATOM 695 C C . PHE A 1 90 ? 9.599 -7.981 -11.100 1.00 91.88 90 PHE A C 1
ATOM 697 O O . PHE A 1 90 ? 10.190 -7.553 -12.089 1.00 91.88 90 PHE A O 1
ATOM 704 N N . GLU A 1 91 ? 9.796 -9.204 -10.614 1.00 92.56 91 GLU A N 1
ATOM 705 C CA . GLU A 1 91 ? 10.702 -10.186 -11.216 1.00 92.56 91 GLU A CA 1
ATOM 706 C C . GLU A 1 91 ? 10.282 -10.515 -12.653 1.00 92.56 91 GLU A C 1
ATOM 708 O O . GLU A 1 91 ? 11.082 -10.397 -13.582 1.00 92.56 91 GLU A O 1
ATOM 713 N N . SER A 1 92 ? 9.000 -10.834 -12.864 1.00 93.50 92 SER A N 1
ATOM 714 C CA . SER A 1 92 ? 8.444 -11.094 -14.197 1.00 93.50 92 SER A CA 1
ATOM 715 C C . SER A 1 92 ? 8.647 -9.907 -15.140 1.00 93.50 92 SER A C 1
ATOM 717 O O . SER A 1 92 ? 9.053 -10.076 -16.294 1.00 93.50 92 SER A O 1
ATOM 719 N N . ARG A 1 93 ? 8.430 -8.687 -14.642 1.00 90.31 93 ARG A N 1
ATOM 720 C CA . ARG A 1 93 ? 8.627 -7.468 -15.425 1.00 90.31 93 ARG A CA 1
ATOM 721 C C . ARG A 1 93 ? 10.094 -7.212 -15.765 1.00 90.31 93 ARG A C 1
ATOM 723 O O . ARG A 1 93 ? 10.384 -6.877 -16.908 1.00 90.31 93 ARG A O 1
ATOM 730 N N . ALA A 1 94 ? 11.011 -7.413 -14.822 1.00 89.44 94 ALA A N 1
ATOM 731 C CA . ALA A 1 94 ? 12.445 -7.284 -15.070 1.00 89.44 94 ALA A CA 1
ATOM 732 C C . ALA A 1 94 ? 12.922 -8.282 -16.138 1.00 89.44 94 ALA A C 1
ATOM 734 O O . ALA A 1 94 ? 13.692 -7.922 -17.031 1.00 89.44 94 ALA A O 1
ATOM 735 N N . ILE A 1 95 ? 12.409 -9.517 -16.101 1.00 91.56 95 ILE A N 1
ATOM 736 C CA . ILE A 1 95 ? 12.668 -10.518 -17.141 1.00 91.56 95 ILE A CA 1
ATOM 737 C C . ILE A 1 95 ? 12.150 -10.018 -18.493 1.00 91.56 95 ILE A C 1
ATOM 739 O O . ILE A 1 95 ? 12.909 -10.020 -19.462 1.00 91.56 95 ILE A O 1
ATOM 743 N N . ALA A 1 96 ? 10.905 -9.543 -18.565 1.00 88.88 96 ALA A N 1
ATOM 744 C CA . ALA A 1 96 ? 10.325 -9.018 -19.801 1.00 88.88 96 ALA A CA 1
ATOM 745 C C . ALA A 1 96 ? 11.142 -7.849 -20.386 1.00 88.88 96 ALA A C 1
ATOM 747 O O . ALA A 1 96 ? 11.439 -7.847 -21.583 1.00 88.88 96 ALA A O 1
ATOM 748 N N . ASP A 1 97 ? 11.575 -6.909 -19.544 1.00 87.44 97 ASP A N 1
ATOM 749 C CA . ASP A 1 97 ? 12.409 -5.774 -19.948 1.00 87.44 97 ASP A CA 1
ATOM 750 C C . ASP A 1 97 ? 13.779 -6.252 -20.477 1.00 87.44 97 ASP A C 1
ATOM 752 O O . ASP A 1 97 ? 14.243 -5.797 -21.527 1.00 87.44 97 ASP A O 1
ATOM 756 N N . SER A 1 98 ? 14.394 -7.244 -19.819 1.00 87.94 98 SER A N 1
ATOM 757 C CA . SER A 1 98 ? 15.670 -7.834 -20.257 1.00 87.94 98 SER A CA 1
ATOM 758 C C . SER A 1 98 ? 15.564 -8.575 -21.599 1.00 87.94 98 SER A C 1
ATOM 760 O O . SER A 1 98 ? 16.476 -8.513 -22.428 1.00 87.94 98 SER A O 1
ATOM 762 N N . LEU A 1 99 ? 14.438 -9.254 -21.845 1.00 87.81 99 LEU A N 1
ATOM 763 C CA . LEU A 1 99 ? 14.163 -9.944 -23.104 1.00 87.81 99 LEU A CA 1
ATOM 764 C C . LEU A 1 99 ? 13.923 -8.944 -24.232 1.00 87.81 99 LEU A C 1
ATOM 766 O O . LEU A 1 99 ? 14.486 -9.110 -25.313 1.00 87.81 99 LEU A O 1
ATOM 770 N N . CYS A 1 100 ? 13.156 -7.884 -23.969 1.00 81.38 100 CYS A N 1
ATOM 771 C CA . CYS A 1 100 ? 12.935 -6.798 -24.920 1.00 81.38 100 CYS A CA 1
ATOM 772 C C . CYS A 1 100 ? 14.271 -6.194 -25.381 1.00 81.38 100 CYS A C 1
ATOM 774 O O . CYS A 1 100 ? 14.551 -6.138 -26.579 1.00 81.38 100 CYS A O 1
ATOM 776 N N . HIS A 1 101 ? 15.161 -5.872 -24.436 1.00 76.25 101 HIS A N 1
ATOM 777 C CA . HIS A 1 101 ? 16.468 -5.291 -24.746 1.00 76.25 101 HIS A CA 1
ATOM 778 C C . HIS A 1 101 ? 17.387 -6.232 -25.547 1.00 76.25 101 HIS A C 1
ATOM 780 O O . HIS A 1 101 ? 18.202 -5.777 -26.344 1.00 76.25 101 HIS A O 1
ATOM 786 N N . ARG A 1 102 ? 17.244 -7.554 -25.383 1.00 73.75 102 ARG A N 1
ATOM 787 C CA . ARG A 1 102 ? 17.985 -8.560 -26.166 1.00 73.75 102 ARG A CA 1
ATOM 788 C C . ARG A 1 102 ? 17.415 -8.793 -27.569 1.00 73.75 102 ARG A C 1
ATOM 790 O O . ARG A 1 102 ? 18.162 -9.192 -28.462 1.00 73.75 102 ARG A O 1
ATOM 797 N N . ILE A 1 103 ? 16.111 -8.603 -27.763 1.00 68.12 103 ILE A N 1
ATOM 798 C CA . ILE A 1 103 ? 15.418 -8.876 -29.033 1.00 68.12 103 ILE A CA 1
ATOM 799 C C . ILE A 1 103 ? 15.466 -7.662 -29.972 1.00 68.12 103 ILE A C 1
ATOM 801 O O . ILE A 1 103 ? 15.676 -7.841 -31.173 1.00 68.12 103 ILE A O 1
ATOM 805 N N . GLU A 1 104 ? 15.339 -6.440 -29.450 1.00 58.97 104 GLU A N 1
ATOM 806 C CA . GLU A 1 104 ? 15.363 -5.204 -30.250 1.00 58.97 104 GLU A CA 1
ATOM 807 C C . GLU A 1 104 ? 16.596 -5.040 -31.167 1.00 58.97 104 GLU A C 1
ATOM 809 O O . GLU A 1 104 ? 16.412 -4.824 -32.370 1.00 58.97 104 GLU A O 1
ATOM 814 N N . PRO A 1 105 ? 17.852 -5.249 -30.719 1.00 56.50 105 PRO A N 1
ATOM 815 C CA . PRO A 1 105 ? 19.006 -5.144 -31.616 1.00 56.50 105 PRO A CA 1
ATOM 816 C C . PRO A 1 105 ? 19.009 -6.210 -32.727 1.00 56.50 105 PRO A C 1
ATOM 818 O O . PRO A 1 105 ? 19.509 -5.950 -33.821 1.00 56.50 105 PRO A O 1
ATOM 821 N N . ARG A 1 106 ? 18.405 -7.391 -32.506 1.00 55.41 106 ARG A N 1
ATOM 822 C CA . ARG A 1 106 ? 18.264 -8.431 -33.546 1.00 55.41 106 ARG A CA 1
ATOM 823 C C . ARG A 1 106 ? 17.181 -8.095 -34.571 1.00 55.41 106 ARG A C 1
ATOM 825 O O . ARG A 1 106 ? 17.373 -8.387 -35.749 1.00 55.41 106 ARG A O 1
ATOM 832 N N . ARG A 1 107 ? 16.079 -7.457 -34.160 1.00 51.03 107 ARG A N 1
ATOM 833 C CA . ARG A 1 107 ? 15.037 -6.967 -35.083 1.00 51.03 107 ARG A CA 1
ATOM 834 C C . ARG A 1 107 ? 15.564 -5.875 -36.011 1.00 51.03 107 ARG A C 1
ATOM 836 O O . ARG A 1 107 ? 15.315 -5.942 -37.211 1.00 51.03 107 ARG A O 1
ATOM 843 N N . ILE A 1 108 ? 16.323 -4.916 -35.478 1.00 54.16 108 ILE A N 1
ATOM 844 C CA . ILE A 1 108 ? 16.917 -3.825 -36.269 1.00 54.16 108 ILE A CA 1
ATOM 845 C C . ILE A 1 108 ? 17.989 -4.369 -37.226 1.00 54.16 108 ILE A C 1
ATOM 847 O O . ILE A 1 108 ? 18.021 -3.991 -38.396 1.00 54.16 108 ILE A O 1
ATOM 851 N N . ALA A 1 109 ? 18.827 -5.309 -36.772 1.00 56.84 109 ALA A N 1
ATOM 852 C CA . ALA A 1 109 ? 19.824 -5.956 -37.626 1.00 56.84 109 ALA A CA 1
ATOM 853 C C . ALA A 1 109 ? 19.190 -6.779 -38.763 1.00 56.84 109 ALA A C 1
ATOM 855 O O . ALA A 1 109 ? 19.652 -6.695 -39.898 1.00 56.84 109 ALA A O 1
ATOM 856 N N . ALA A 1 110 ? 18.114 -7.527 -38.489 1.00 57.25 110 ALA A N 1
ATOM 857 C CA . ALA A 1 110 ? 17.380 -8.269 -39.516 1.00 57.25 110 ALA A CA 1
ATOM 858 C C . ALA A 1 110 ? 16.711 -7.331 -40.536 1.00 57.25 110 ALA A C 1
ATOM 860 O O . ALA A 1 110 ? 16.782 -7.581 -41.735 1.00 57.25 110 ALA A O 1
ATOM 861 N N . HIS A 1 111 ? 16.123 -6.221 -40.080 1.00 52.62 111 HIS A N 1
ATOM 862 C CA . HIS A 1 111 ? 15.515 -5.222 -40.961 1.00 52.62 111 HIS A CA 1
ATOM 863 C C . HIS A 1 111 ? 16.554 -4.534 -41.869 1.00 52.62 111 HIS A C 1
ATOM 865 O O . HIS A 1 111 ? 16.338 -4.422 -43.072 1.00 52.62 111 HIS A O 1
ATOM 871 N N . ASN A 1 112 ? 17.720 -4.163 -41.327 1.00 55.91 112 ASN A N 1
ATOM 872 C CA . ASN A 1 112 ? 18.805 -3.537 -42.095 1.00 55.91 112 ASN A CA 1
ATOM 873 C C . ASN A 1 112 ? 19.558 -4.510 -43.022 1.00 55.91 112 ASN A C 1
ATOM 875 O O . ASN A 1 112 ? 20.201 -4.077 -43.977 1.00 55.91 112 ASN A O 1
ATOM 879 N N . ALA A 1 113 ? 19.520 -5.815 -42.740 1.00 56.84 113 ALA A N 1
ATOM 880 C CA . ALA A 1 113 ? 20.081 -6.835 -43.623 1.00 56.84 113 ALA A CA 1
ATOM 881 C C . ALA A 1 113 ? 19.219 -7.039 -44.879 1.00 56.84 113 ALA A C 1
ATOM 883 O O . ALA A 1 113 ? 19.768 -7.266 -45.950 1.00 56.84 113 ALA A O 1
ATOM 884 N N . ILE A 1 114 ? 17.893 -6.895 -44.764 1.00 55.34 114 ILE A N 1
ATOM 885 C CA . ILE A 1 114 ? 16.950 -7.001 -45.890 1.00 55.34 114 ILE A CA 1
ATOM 886 C C . ILE A 1 114 ? 17.069 -5.785 -46.824 1.00 55.34 114 ILE A C 1
ATOM 888 O O . ILE A 1 114 ? 17.031 -5.933 -48.041 1.00 55.34 114 ILE A O 1
ATOM 892 N N . THR A 1 115 ? 17.276 -4.582 -46.281 1.00 55.50 115 THR A N 1
ATOM 893 C CA . THR A 1 115 ? 17.379 -3.344 -47.079 1.00 55.50 115 THR A CA 1
ATOM 894 C C . THR A 1 115 ? 18.744 -3.130 -47.743 1.00 55.50 115 THR A C 1
ATOM 896 O O . THR A 1 115 ? 18.862 -2.270 -48.610 1.00 55.50 115 THR A O 1
ATOM 899 N N . LYS A 1 116 ? 19.778 -3.905 -47.385 1.00 52.12 116 LYS A N 1
ATOM 900 C CA . LYS A 1 116 ? 21.118 -3.836 -48.004 1.00 52.12 116 LYS A CA 1
ATOM 901 C C . LYS A 1 116 ? 21.308 -4.739 -49.2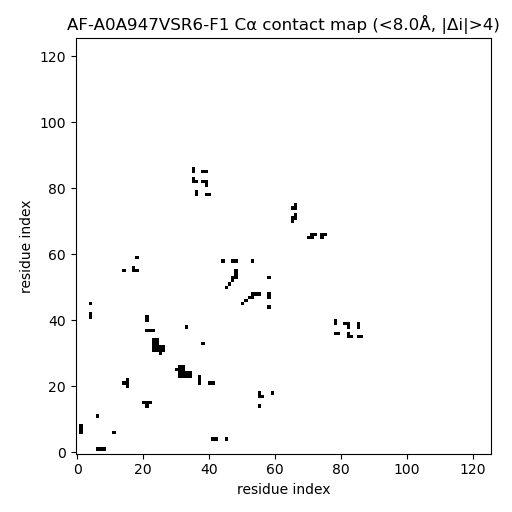32 1.00 52.12 116 LYS A C 1
ATOM 903 O O . LYS A 1 116 ? 22.395 -4.726 -49.804 1.00 52.12 116 LYS A O 1
ATOM 908 N N . THR A 1 117 ? 20.302 -5.512 -49.645 1.00 54.00 117 THR A N 1
ATOM 909 C CA . THR A 1 117 ? 20.421 -6.446 -50.785 1.00 54.00 117 THR A CA 1
ATOM 910 C C . THR A 1 117 ? 19.941 -5.866 -52.121 1.00 54.00 117 THR A C 1
ATOM 912 O O . THR A 1 117 ? 20.219 -6.451 -53.162 1.00 54.00 117 THR A O 1
ATOM 915 N N . GLU A 1 118 ? 19.330 -4.681 -52.149 1.00 54.19 118 GLU A N 1
ATOM 916 C CA . GLU A 1 118 ? 18.915 -4.039 -53.402 1.00 54.19 118 GLU A CA 1
ATOM 917 C C . GLU A 1 118 ? 19.530 -2.641 -53.527 1.00 54.19 118 GLU A C 1
ATOM 919 O O . GLU A 1 118 ? 19.157 -1.718 -52.814 1.00 54.19 118 GLU A O 1
ATOM 924 N N . VAL A 1 119 ? 20.566 -2.529 -54.363 1.00 51.94 119 VAL A N 1
ATOM 925 C CA . VAL A 1 119 ? 20.667 -1.674 -55.567 1.00 51.94 119 VAL A CA 1
ATOM 926 C C . VAL A 1 119 ? 22.158 -1.622 -55.958 1.00 51.94 119 VAL A C 1
ATOM 928 O O . VAL A 1 119 ? 22.934 -0.887 -55.342 1.00 51.94 119 VAL A O 1
ATOM 931 N N . PRO A 1 120 ? 22.600 -2.363 -56.993 1.00 46.66 120 PRO A N 1
ATOM 932 C CA . PRO A 1 120 ? 23.837 -2.028 -57.676 1.00 46.66 120 PRO A CA 1
ATOM 933 C C . PRO A 1 120 ? 23.571 -0.755 -58.483 1.00 46.66 120 PRO A C 1
ATOM 935 O O . PRO A 1 120 ? 22.820 -0.778 -59.458 1.00 46.66 120 PRO A O 1
ATOM 938 N N . LEU A 1 121 ? 24.156 0.369 -58.064 1.00 49.16 121 LEU A N 1
ATOM 939 C CA . LEU A 1 121 ? 24.197 1.582 -58.876 1.00 49.16 121 LEU A CA 1
ATOM 940 C C . LEU A 1 121 ? 25.089 1.305 -60.089 1.00 49.16 121 LEU A C 1
ATOM 942 O O . LEU A 1 121 ? 26.309 1.456 -60.049 1.00 49.16 121 LEU A O 1
ATOM 946 N N . ALA A 1 122 ? 24.454 0.836 -61.159 1.00 50.50 122 ALA A N 1
ATOM 947 C CA . ALA A 1 122 ? 25.019 0.847 -62.489 1.00 50.50 122 ALA A CA 1
ATOM 948 C C . ALA A 1 122 ? 25.251 2.304 -62.915 1.00 50.50 122 ALA A C 1
ATOM 950 O O . ALA A 1 122 ? 24.328 3.110 -62.895 1.00 50.50 122 ALA A O 1
ATOM 951 N N . GLY A 1 123 ? 26.507 2.585 -63.264 1.00 47.00 123 GLY A N 1
ATOM 952 C CA . GLY A 1 123 ? 26.987 3.566 -64.236 1.00 47.00 123 GLY A CA 1
ATOM 953 C C . GLY A 1 123 ? 26.234 4.885 -64.419 1.00 47.00 123 GLY A C 1
ATOM 954 O O . GLY A 1 123 ? 25.132 4.923 -64.950 1.00 47.00 123 GLY A O 1
ATOM 955 N N . SER A 1 124 ? 26.954 5.985 -64.217 1.00 39.53 124 SER A N 1
ATOM 956 C CA . SER A 1 124 ? 27.071 6.981 -65.284 1.00 39.53 124 SER A CA 1
ATOM 957 C C . SER A 1 124 ? 28.354 7.774 -65.084 1.00 39.53 124 SER A C 1
ATOM 959 O O . SER A 1 124 ? 28.443 8.637 -64.216 1.00 39.53 124 SER A O 1
ATOM 961 N N . GLU A 1 125 ? 29.346 7.459 -65.912 1.00 41.72 125 GLU A N 1
ATOM 962 C CA . GLU A 1 125 ? 30.385 8.400 -66.310 1.00 41.72 125 GLU A CA 1
ATOM 963 C C . GLU A 1 125 ? 29.726 9.653 -66.906 1.00 41.72 125 GLU A C 1
ATOM 965 O O . GLU A 1 125 ? 28.800 9.529 -67.718 1.00 41.72 125 GLU A O 1
ATOM 970 N N . ARG A 1 126 ? 30.201 10.836 -66.510 1.00 37.41 126 ARG A N 1
ATOM 971 C CA . ARG A 1 126 ? 30.714 11.921 -67.370 1.00 37.41 126 ARG A CA 1
ATOM 972 C C . ARG A 1 126 ? 30.916 13.195 -66.561 1.00 37.41 126 ARG A C 1
ATOM 974 O O . ARG A 1 126 ? 29.983 13.583 -65.828 1.00 37.41 126 ARG A O 1
#